Protein 7W8E (pdb70)

Nearest PDB structures (foldseek):
  7w8e-assembly1_A  TM=1.019E+00  e=3.383E-11  Pentadiplandra brazzeana
  4he7-assembly1_A  TM=9.306E-01  e=7.682E-10  Pentadiplandra brazzeana
  7w8h-assembly4_D  TM=9.254E-01  e=1.002E-09  Pentadiplandra brazzeana
  7w8h-assembly5_E  TM=9.316E-01  e=1.595E-09  Pentadiplandra brazzeana
  7w8h-assembly3_C  TM=9.196E-01  e=2.715E-09  Pentadiplandra brazzeana

B-factor: mean 18.74, std 6.33, range [10.09, 43.13]

InterPro domains:
  IPR036574 Knottin, scorpion toxin-like superfamily [G3DSA:3.30.30.10] (1-54)
  IPR036574 Knottin, scorpion toxin-like superfamily [SSF57095] (1-54)

Radius of gyration: 10.81 Å; Cα contacts (8 Å, |Δi|>4): 95; chains: 1; bounding box: 20×28×33 Å

Organism: Pentadiplandra brazzeana (NCBI:txid43545)

Secondary structure (DSSP, 8-state):
----SEEE-TT--GGGGGSTTHHHHHHHHHH--SEEEEEE-TTS-EEEEEE-S--

Structure (mmCIF, N/CA/C/O backbone):
data_7W8E
#
_entry.id   7W8E
#
_cell.length_a   51.634
_cell.length_b   51.634
_cell.length_c   60.618
_cell.angle_alpha   90.000
_cell.angle_beta   90.000
_cell.angle_gamma   120.000
#
_symmetry.space_group_name_H-M   'P 32 2 1'
#
loop_
_entity.id
_entity.type
_entity.pdbx_description
1 polymer 'Defensin-like protein'
2 non-polymer 'SODIUM ION'
3 water water
#
loop_
_atom_site.group_PDB
_atom_site.id
_atom_site.type_symbol
_atom_site.label_atom_id
_atom_site.label_alt_id
_atom_site.label_comp_id
_atom_site.label_asym_id
_atom_site.label_entity_id
_atom_site.label_seq_id
_atom_site.pdbx_PDB_ins_code
_atom_site.Cartn_x
_atom_site.Cartn_y
_atom_site.Cartn_z
_atom_site.occupancy
_atom_site.B_iso_or_equiv
_atom_site.auth_seq_id
_atom_site.auth_comp_id
_atom_site.auth_asym_id
_atom_site.auth_atom_id
_atom_site.pdbx_PDB_model_num
ATOM 1 N N . VAL A 1 6 ? -17.24265 16.77692 -26.05602 1.000 17.33068 0 VAL A N 1
ATOM 2 C CA . VAL A 1 6 ? -17.32719 15.87616 -24.91351 1.000 16.73806 0 VAL A CA 1
ATOM 3 C C . VAL A 1 6 ? -18.18659 16.52873 -23.84296 1.000 14.47286 0 VAL A C 1
ATOM 4 O O . VAL A 1 6 ? -17.96366 17.67549 -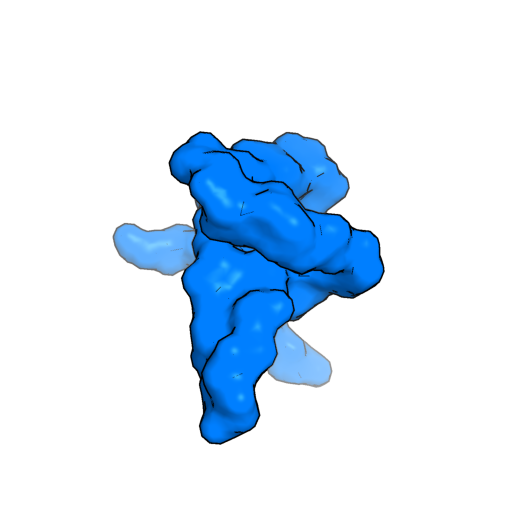23.49440 1.000 14.49259 0 VAL A O 1
ATOM 8 N N . MET A 1 7 ? -19.18827 15.80833 -23.33711 1.000 14.86838 1 MET A N 1
ATOM 9 C CA . MET A 1 7 ? -20.08250 16.39554 -22.34903 1.000 16.51203 1 MET A CA 1
ATOM 10 C C . MET A 1 7 ? -19.34077 16.72321 -21.05948 1.000 14.90071 1 MET A C 1
ATOM 11 O O . MET A 1 7 ? -18.56265 15.91126 -20.54359 1.000 16.80726 1 MET A O 1
ATOM 16 N N . ASP A 1 8 ? -19.61813 17.90915 -20.52849 1.000 14.09468 2 ASP A N 1
ATOM 17 C CA . ASP A 1 8 ? -19.17725 18.31306 -19.19706 1.000 13.52801 2 ASP A CA 1
ATOM 18 C C . ASP A 1 8 ? -20.15491 17.72850 -18.18377 1.000 14.73365 2 ASP A C 1
ATOM 19 O O . ASP A 1 8 ? -21.32076 18.13166 -18.13658 1.000 16.74979 2 ASP A O 1
ATOM 24 N N . LYS A 1 9 ? -19.69761 16.77472 -17.38104 1.000 13.34629 3 LYS A N 1
ATOM 25 C CA . LYS A 1 9 ? -20.53703 16.10887 -16.39012 1.000 14.63556 3 LYS A CA 1
ATOM 26 C C . LYS A 1 9 ? -20.23530 16.65302 -15.00071 1.000 14.34278 3 LYS A C 1
ATOM 27 O O . LYS A 1 9 ? -19.06744 16.72862 -14.60453 1.000 16.16388 3 LYS A O 1
ATOM 33 N N . CYS A 1 10 ? -21.27686 17.01520 -14.25383 1.000 14.04491 4 CYS A N 1
ATOM 34 C CA . CYS A 1 10 ? -21.06827 17.54736 -12.90775 1.000 14.76933 4 CYS A CA 1
ATOM 35 C C . CYS A 1 10 ? -20.47155 16.51280 -11.96257 1.000 14.79277 4 CYS A C 1
ATOM 36 O O . CYS A 1 10 ? -19.66592 16.85912 -11.08657 1.000 15.42583 4 CYS A O 1
ATOM 39 N N . LYS A 1 11 ? -20.87689 15.25590 -12.08545 1.000 13.87349 5 LYS A N 1
ATOM 40 C CA . LYS A 1 11 ? -20.48709 14.21651 -11.14217 1.000 13.81449 5 LYS A CA 1
ATOM 41 C C . LYS A 1 11 ? -19.46913 13.27842 -11.76249 1.000 15.54639 5 LYS A C 1
ATOM 42 O O . LYS A 1 11 ? -19.54961 12.95930 -12.95788 1.000 17.60861 5 LYS A O 1
ATOM 48 N N . LYS A 1 12 ? -18.51651 12.83622 -10.94348 1.000 14.22033 6 LYS A N 1
ATOM 49 C CA . LYS A 1 12 ? -17.54296 11.84531 -11.36638 1.000 14.47574 6 LY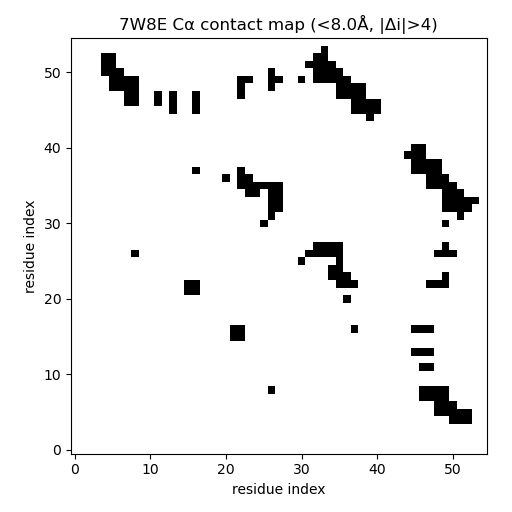S A CA 1
ATOM 50 C C . LYS A 1 12 ? -17.14997 11.00913 -10.15778 1.000 14.13292 6 LYS A C 1
ATOM 51 O O . LYS A 1 12 ? -16.75542 11.55246 -9.12039 1.000 13.10217 6 LYS A O 1
ATOM 57 N N . VAL A 1 13 ? -17.22852 9.68781 -10.30193 1.000 14.02512 7 VAL A N 1
ATOM 58 C CA . VAL A 1 13 ? -16.77269 8.79120 -9.25111 1.000 14.62983 7 VAL A CA 1
ATOM 59 C C . VAL A 1 13 ? -15.33056 9.11051 -8.88410 1.000 13.60733 7 VAL A C 1
ATOM 60 O O . VAL A 1 13 ? -14.47482 9.29960 -9.75591 1.000 14.84558 7 VAL A O 1
ATOM 64 N N . TYR A 1 14 ? -15.03674 9.14041 -7.58702 1.000 12.94912 8 TYR A N 1
ATOM 65 C CA . TYR A 1 14 ? -13.65790 9.23327 -7.12623 1.000 13.89254 8 TYR A CA 1
ATOM 66 C C . TYR A 1 14 ? -12.98791 7.88951 -7.37135 1.000 15.97271 8 TYR A C 1
ATOM 67 O O . TYR A 1 14 ? -13.27036 6.90937 -6.66902 1.000 15.31339 8 TYR A O 1
ATOM 76 N N . GLU A 1 15 ? -12.10891 7.83928 -8.37957 1.000 18.05916 9 GLU A N 1
ATOM 77 C CA . GLU A 1 15 ? -11.52542 6.57288 -8.80175 1.000 21.23039 9 GLU A CA 1
ATOM 78 C C . GLU A 1 15 ? -10.69800 5.96484 -7.67892 1.000 18.24324 9 GLU A C 1
ATOM 79 O O . GLU A 1 15 ? -9.85422 6.63566 -7.07483 1.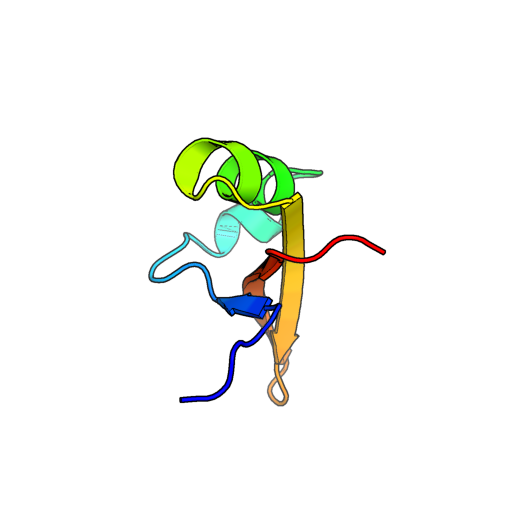000 19.14876 9 GLU A O 1
ATOM 85 N N . ASN A 1 16 ? -10.93502 4.68209 -7.40700 1.000 21.39548 10 ASN A N 1
ATOM 86 C CA . ASN A 1 16 ? -10.14820 3.91393 -6.44699 1.000 22.65562 10 ASN A CA 1
ATOM 87 C C . ASN A 1 16 ? -10.30736 4.40110 -5.01120 1.000 21.57404 10 ASN A C 1
ATOM 88 O O . ASN A 1 16 ? -9.45033 4.13893 -4.16673 1.000 24.48722 10 ASN A O 1
ATOM 93 N N . TYR A 1 17 ? -11.38819 5.10134 -4.70660 1.000 19.08828 11 TYR A N 1
ATOM 94 C CA . TYR A 1 17 ? -11.59417 5.55166 -3.34237 1.000 17.63395 11 TYR A CA 1
ATOM 95 C C . TYR A 1 17 ? -11.87102 4.36351 -2.42496 1.000 17.54043 11 TYR A C 1
ATOM 96 O O . TYR A 1 17 ? -12.62029 3.45611 -2.79457 1.000 19.18108 11 TYR A O 1
ATOM 113 N N . PRO A 1 18 ? -11.30933 4.35402 -1.21784 1.000 19.27809 12 PRO A N 1
ATOM 114 C CA . PRO A 1 18 ? -11.62123 3.26679 -0.27822 1.000 20.25794 12 PRO A CA 1
ATOM 115 C C . PRO A 1 18 ? -13.05114 3.37539 0.23100 1.000 19.73464 12 PRO A C 1
ATOM 116 O O . PRO A 1 18 ? -13.37859 4.25923 1.03218 1.000 18.72596 12 PRO A O 1
ATOM 120 N N . VAL A 1 19 ? -13.91297 2.47975 -0.25161 1.000 23.24852 13 VAL A N 1
ATOM 121 C CA . VAL A 1 19 ? -15.33691 2.54577 0.05768 1.000 23.28936 13 VAL A CA 1
ATOM 122 C C . VAL A 1 19 ? -15.59582 2.50114 1.55806 1.000 20.16318 13 VAL A C 1
ATOM 123 O O . VAL A 1 19 ? -16.63116 2.99129 2.02716 1.000 19.50017 13 VAL A O 1
ATOM 127 N N . SER A 1 20 ? -14.68339 1.91043 2.33297 1.000 20.71993 14 SER A N 1
ATOM 128 C CA . SER A 1 20 ? -14.86938 1.88279 3.78182 1.000 20.43564 14 SER A CA 1
ATOM 129 C C . SER A 1 20 ? -15.04388 3.28316 4.35325 1.000 19.53418 14 SER A C 1
ATOM 130 O O . SER A 1 20 ? -15.71346 3.45887 5.37812 1.000 20.62934 14 SER A O 1
ATOM 137 N N . LYS A 1 21 ? -14.45880 4.29180 3.70391 1.000 17.39753 15 LYS A N 1
ATOM 138 C 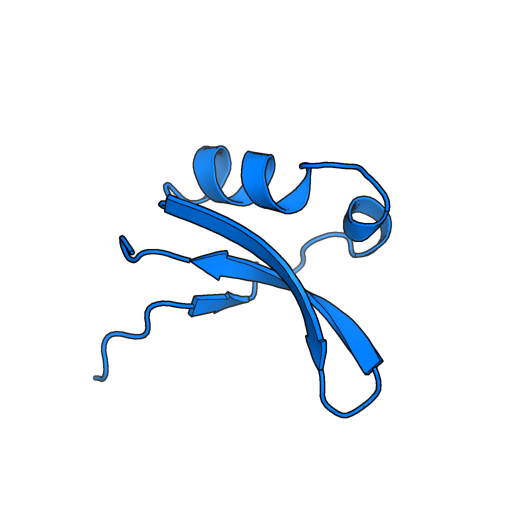CA . LYS A 1 21 ? -14.57539 5.66465 4.18464 1.000 17.18828 15 LYS A CA 1
ATOM 139 C C . LYS A 1 21 ? -15.97254 6.23635 3.98706 1.000 15.04713 15 LYS A C 1
ATOM 140 O O . LYS A 1 21 ? -16.28562 7.27827 4.56983 1.000 16.12433 15 LYS A O 1
ATOM 159 N N . CYS A 1 22 ? -16.83635 5.56623 3.21847 1.000 16.40314 16 CYS A N 1
ATOM 160 C CA . CYS A 1 22 ? -18.21409 6.02567 3.10833 1.000 15.69397 16 CYS A CA 1
ATOM 161 C C . CYS A 1 22 ? -18.94643 5.91924 4.43556 1.000 16.80878 16 CYS A C 1
ATOM 162 O O . CYS A 1 22 ? -19.99180 6.54844 4.59708 1.000 17.56505 16 CYS A O 1
ATOM 170 N N . GLN A 1 23 ? -18.39863 5.15990 5.38893 1.000 16.76765 17 GLN A N 1
ATOM 171 C CA . GLN A 1 23 ? -18.97036 5.03171 6.72316 1.000 17.23944 17 GLN A CA 1
ATOM 172 C C . GLN A 1 23 ? -18.68815 6.24188 7.59948 1.000 16.83462 17 GLN A C 1
ATOM 173 O O . GLN A 1 23 ? -19.29575 6.36801 8.66910 1.000 16.16766 17 GLN A 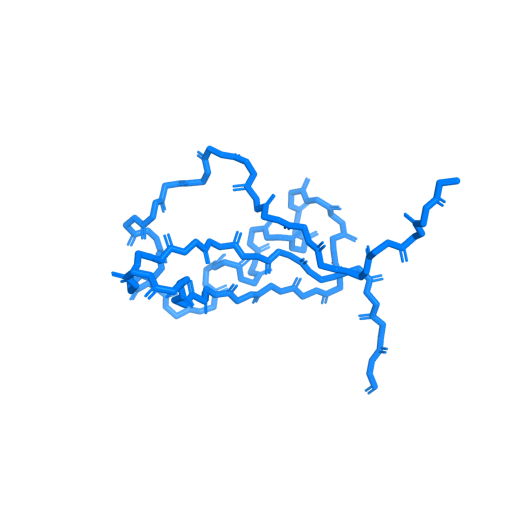O 1
ATOM 187 N N . LEU A 1 24 ? -17.78903 7.13779 7.17247 1.000 15.04012 18 LEU A N 1
ATOM 188 C CA . LEU A 1 24 ? -17.35065 8.27050 7.97395 1.000 15.30184 18 LEU A CA 1
ATOM 189 C C . LEU A 1 24 ? -18.06751 9.54339 7.53464 1.000 15.28124 18 LEU A C 1
ATOM 190 O O . LEU A 1 24 ? -18.04106 9.91096 6.35013 1.000 14.88388 18 LEU A O 1
ATOM 206 N N . ALA A 1 25 ? -18.70186 10.21753 8.48391 1.000 14.46338 19 ALA A N 1
ATOM 207 C CA . ALA A 1 25 ? -19.43710 11.43347 8.17826 1.000 14.58649 19 ALA A CA 1
ATOM 208 C C . ALA A 1 25 ? -18.52096 12.44712 7.50716 1.000 14.42244 19 ALA A C 1
ATOM 209 O O . ALA A 1 25 ? -17.42423 12.73021 7.98667 1.000 14.78082 19 ALA A O 1
ATOM 216 N N . ASN A 1 26 ? -18.98620 12.99301 6.39080 1.000 13.64238 20 ASN A N 1
ATOM 217 C CA . ASN A 1 26 ? -18.33875 14.07607 5.65318 1.000 15.01896 20 ASN A CA 1
ATOM 218 C C . ASN A 1 26 ? -17.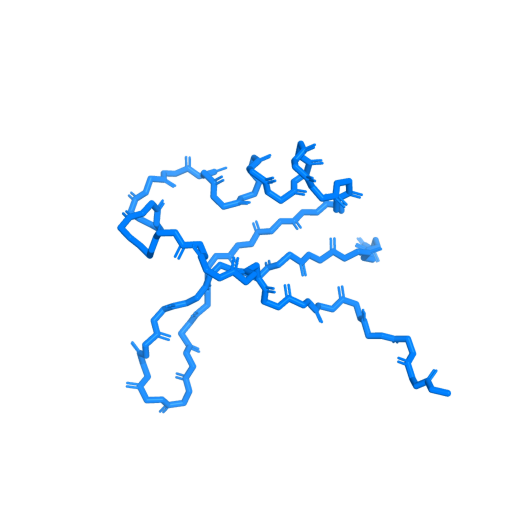05017 13.66573 4.96530 1.000 13.88316 20 ASN A C 1
ATOM 219 O O . ASN A 1 26 ? -16.39432 14.52588 4.37746 1.000 13.40714 20 ASN A O 1
ATOM 230 N N . GLN A 1 27 ? -16.65023 12.39620 5.00926 1.000 12.30467 21 GLN A N 1
ATOM 231 C CA . GLN A 1 27 ? -15.31890 12.03686 4.54245 1.000 13.26352 21 GLN A CA 1
ATOM 232 C C . GLN A 1 27 ? -15.20826 12.09057 3.02147 1.000 13.40322 21 GLN A C 1
ATOM 233 O O . GLN A 1 27 ? -14.22027 12.61575 2.48769 1.000 12.27599 21 GLN A O 1
ATOM 247 N N . CYS A 1 28 ? -16.18713 11.54556 2.29978 1.000 11.34882 22 CYS A N 1
ATOM 248 C CA . CYS A 1 28 ? -16.16491 11.65077 0.84201 1.000 11.26878 22 CYS A CA 1
ATOM 249 C C . CYS A 1 28 ? -16.20685 13.10990 0.40788 1.000 11.59008 22 CYS A C 1
ATOM 250 O O . CYS A 1 28 ? -15.46619 13.51361 -0.49724 1.000 11.85712 22 CYS A O 1
ATOM 257 N N . ASN A 1 29 ? -17.04005 13.92113 1.05334 1.000 12.02677 23 ASN A N 1
ATOM 258 C CA . ASN A 1 29 ? -17.08880 15.34869 0.74921 1.000 10.97105 23 ASN A CA 1
ATOM 259 C C . ASN A 1 29 ? -15.72952 16.00807 0.98072 1.000 11.74998 23 ASN A C 1
ATOM 260 O O . ASN A 1 29 ? -15.20320 16.72282 0.11007 1.000 11.42024 23 ASN A O 1
ATOM 265 N N . TYR A 1 30 ? -15.13093 15.74963 2.13748 1.000 11.29751 24 TYR A N 1
ATOM 266 C CA . TYR A 1 30 ? -13.83562 16.32893 2.46596 1.000 12.00458 24 TYR A CA 1
ATOM 267 C C . TYR A 1 30 ? -12.78858 15.94409 1.43136 1.000 11.92302 24 TYR A C 1
ATOM 268 O O . TYR A 1 30 ? -12.07080 16.80355 0.90810 1.000 12.04317 24 TYR A O 1
ATOM 277 N N . ASP A 1 31 ? -12.67018 14.65317 1.13007 1.000 11.86211 25 ASP A N 1
ATOM 278 C CA . ASP A 1 31 ? -11.64259 14.17499 0.21271 1.000 12.14509 25 ASP A CA 1
ATOM 279 C C . ASP A 1 31 ? -11.88422 14.66926 -1.21448 1.000 12.24945 25 ASP A C 1
ATOM 280 O O . ASP A 1 31 ? -10.93070 14.99992 -1.92946 1.000 12.70497 25 ASP A O 1
ATOM 285 N N . CYS A 1 32 ? -13.14335 14.71825 -1.65634 1.000 11.54613 26 CYS A N 1
ATOM 286 C CA . CYS A 1 32 ? -13.44345 15.26897 -2.97489 1.000 11.77599 26 CYS A CA 1
ATOM 287 C C . CYS A 1 32 ? -12.99400 16.71715 -3.07608 1.000 11.30736 26 CYS A C 1
ATOM 288 O O . CYS A 1 32 ? -12.38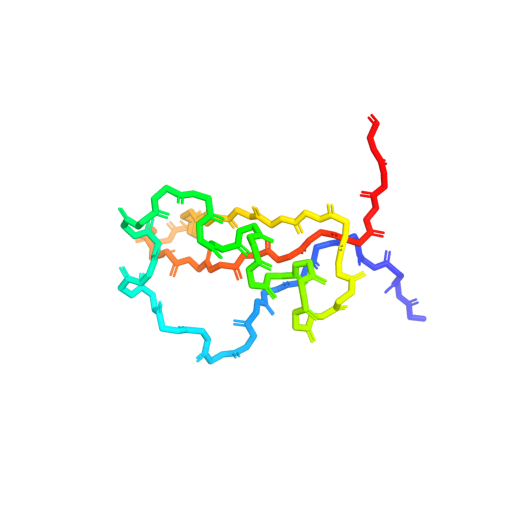209 17.11399 -4.07006 1.000 11.07034 26 CYS A O 1
ATOM 291 N N . LYS A 1 33 ? -13.33397 17.52838 -2.07569 1.000 11.16504 27 LYS A N 1
ATOM 292 C CA . LYS A 1 33 ? -13.01000 18.94814 -2.13359 1.000 11.58469 27 LYS A CA 1
ATOM 293 C C . LYS A 1 33 ? -11.50539 19.15417 -2.06800 1.000 12.63367 27 LYS A C 1
ATOM 294 O O . LYS A 1 33 ? -10.93020 19.85452 -2.91306 1.000 12.97896 27 LYS A O 1
ATOM 300 N N . LEU A 1 34 ? -10.82804 18.49257 -1.12965 1.000 12.42813 28 LEU A N 1
ATOM 301 C CA . LEU A 1 34 ? -9.38606 18.70750 -0.97749 1.000 14.54290 28 LEU A CA 1
ATOM 302 C C . LEU A 1 34 ? -8.59978 18.06048 -2.10820 1.000 14.61519 28 LEU A C 1
ATOM 303 O O . LEU A 1 34 ? -7.69824 18.68605 -2.69254 1.000 15.98951 28 LEU A O 1
ATOM 308 N N . ASP A 1 35 ? -8.87732 16.78429 -2.39712 1.000 13.29985 29 ASP A N 1
ATOM 309 C CA . ASP A 1 35 ? -8.03623 16.03239 -3.32830 1.000 13.94900 29 ASP A CA 1
ATOM 310 C C . ASP A 1 35 ? -8.33613 16.34502 -4.78050 1.000 13.72018 29 ASP A C 1
ATOM 311 O O . ASP A 1 35 ? -7.43702 16.23686 -5.62195 1.000 16.09010 29 ASP A O 1
ATOM 316 N N . LYS A 1 36 ? -9.57014 16.71152 -5.10175 1.000 12.74387 30 LYS A N 1
ATOM 317 C CA . LYS A 1 36 ? -9.98161 16.87775 -6.48591 1.000 13.36528 30 LYS A CA 1
ATOM 318 C C . LYS A 1 36 ? -10.41258 18.29413 -6.80696 1.000 12.67430 30 LYS A C 1
ATOM 319 O O . LYS A 1 36 ? -10.82806 18.55513 -7.94454 1.000 14.33779 30 LYS A O 1
ATOM 325 N N . HIS A 1 37 ? -10.34492 19.22038 -5.85260 1.000 12.46861 31 HIS A N 1
ATOM 326 C CA . HIS A 1 37 ? -10.88027 20.56037 -6.06591 1.000 13.27045 31 HIS A CA 1
ATOM 327 C C . HIS A 1 37 ? -12.36366 20.54401 -6.43599 1.000 13.72859 31 HIS A C 1
ATOM 328 O O . HIS A 1 37 ? -12.87514 21.46268 -7.09761 1.000 14.20853 31 HIS A O 1
ATOM 335 N N . ALA A 1 38 ? -13.09529 19.51716 -5.98718 1.000 11.92181 32 ALA A N 1
ATOM 336 C CA . ALA A 1 38 ? -14.51955 19.46282 -6.26148 1.000 12.38421 32 ALA A CA 1
ATOM 337 C C . ALA A 1 38 ? -15.26495 20.47592 -5.39938 1.000 11.29485 32 ALA A C 1
ATOM 338 O O . ALA A 1 38 ? -14.74893 20.97906 -4.39657 1.000 12.74112 32 ALA A O 1
ATOM 340 N N . ARG A 1 39 ? -16.49459 20.77136 -5.79136 1.000 11.89987 33 ARG A N 1
ATOM 341 C CA . ARG A 1 39 ? -17.36190 21.58463 -4.95120 1.000 12.43313 33 ARG A CA 1
ATOM 342 C C . ARG A 1 39 ? -17.93424 20.81023 -3.77100 1.000 13.25447 33 ARG A C 1
ATOM 343 O O . ARG A 1 39 ? -18.25523 21.40926 -2.73748 1.000 13.92603 33 ARG A O 1
ATOM 351 N N . SER A 1 40 ? -18.10016 19.49818 -3.91451 1.000 12.18855 34 SER A N 1
ATOM 352 C CA . SER A 1 40 ? -18.68755 18.66874 -2.86523 1.000 11.70411 34 SER A CA 1
ATOM 353 C C . SER A 1 40 ? -18.47725 17.22030 -3.26273 1.000 11.65221 34 SER A C 1
ATOM 354 O O . SER A 1 40 ? -18.00234 16.91050 -4.35751 1.000 11.71975 34 SER A O 1
ATOM 357 N N . GLY A 1 41 ? -18.86513 16.32518 -2.36433 1.000 11.94606 35 GLY A N 1
ATOM 358 C CA . GLY A 1 41 ? -18.94169 14.91787 -2.69555 1.000 11.96160 35 GLY A CA 1
ATOM 359 C C . GLY A 1 41 ? -19.79234 14.19706 -1.67896 1.000 12.04660 35 GLY A C 1
ATOM 360 O O . GLY A 1 41 ? -19.96019 14.67112 -0.55053 1.000 13.46816 35 GLY A O 1
ATOM 361 N N . GLU A 1 42 ? -20.38551 13.08825 -2.10965 1.000 12.19033 36 GLU A N 1
ATOM 362 C CA . GLU A 1 42 ? -21.07732 12.20164 -1.18708 1.000 13.30525 36 GLU A CA 1
ATOM 363 C C . GLU A 1 42 ? -20.98256 10.79746 -1.73873 1.000 12.07069 36 GLU A C 1
ATOM 364 O O . GLU A 1 42 ? -20.70584 10.59422 -2.91955 1.000 12.63095 36 GLU A O 1
ATOM 370 N N . CYS A 1 43 ? -21.22760 9.81600 -0.87604 1.000 13.29917 37 CYS A N 1
ATOM 371 C CA . CYS A 1 43 ? -21.34524 8.44809 -1.36834 1.000 12.61499 37 CYS A CA 1
ATOM 372 C C . CYS A 1 43 ? -22.75845 8.16768 -1.86470 1.000 12.10032 37 CYS A C 1
ATOM 373 O O . CYS A 1 43 ? -23.74904 8.69592 -1.34208 1.000 12.94898 37 CYS A O 1
ATOM 376 N N . PHE A 1 44 ? -22.83485 7.35455 -2.91415 1.000 12.45632 38 PHE A N 1
ATOM 377 C CA . PHE A 1 44 ? -24.08726 6.97336 -3.54311 1.000 12.45192 38 PHE A CA 1
ATOM 378 C C . PHE A 1 44 ? -24.10822 5.47010 -3.74803 1.000 12.79068 38 PHE A C 1
ATOM 379 O O . PHE A 1 44 ? -23.08110 4.85226 -4.03736 1.000 14.22161 38 PHE A O 1
ATOM 387 N N . TYR A 1 45 ? -25.30511 4.90239 -3.62333 1.000 12.34727 39 TYR A N 1
ATOM 388 C CA . TYR A 1 45 ? -25.52803 3.51447 -4.01422 1.000 13.89418 39 TYR A CA 1
ATOM 389 C C . TYR A 1 45 ? -25.78876 3.43844 -5.51183 1.000 13.86651 39 TYR A C 1
ATOM 390 O O . TYR A 1 45 ? -26.62269 4.17941 -6.03580 1.000 15.75961 39 TYR A O 1
ATOM 399 N N . ASP A 1 46 ? -25.10779 2.52009 -6.19243 1.000 15.01580 40 ASP A N 1
ATOM 400 C CA . ASP A 1 46 ? -25.37230 2.30757 -7.61174 1.000 16.91949 40 ASP A CA 1
ATOM 401 C C . ASP A 1 46 ? -26.57279 1.37359 -7.75123 1.000 18.93419 40 ASP A C 1
ATOM 402 O O . ASP A 1 46 ? -27.24418 1.04623 -6.77020 1.000 17.62727 40 ASP A O 1
ATOM 407 N N . GLU A 1 47 ? -26.85469 0.92130 -8.97932 1.000 19.93729 41 GLU A N 1
ATOM 408 C CA . GLU A 1 47 ? -28.05416 0.13326 -9.23592 1.000 22.43427 41 GLU A CA 1
ATOM 409 C C . GLU A 1 47 ? -28.01639 -1.23420 -8.56799 1.000 19.74629 41 GLU A C 1
ATOM 410 O O . GLU A 1 47 ? -29.07514 -1.85147 -8.39790 1.000 22.78333 41 GLU A O 1
ATOM 416 N N . LYS A 1 48 ? -26.83706 -1.71767 -8.18765 1.000 18.89853 42 LYS A N 1
ATOM 417 C CA . LYS A 1 48 ? -26.70740 -2.96195 -7.44110 1.000 19.91585 42 LYS A CA 1
ATOM 418 C C . LYS A 1 48 ? -26.51080 -2.72436 -5.95186 1.000 17.65571 42 LYS A C 1
ATOM 419 O O . LYS A 1 48 ? -26.25090 -3.67353 -5.20770 1.000 17.55752 42 LYS A O 1
ATOM 425 N N . ALA A 1 49 ? -26.63116 -1.47327 -5.50519 1.000 15.24548 43 ALA A N 1
ATOM 426 C CA . ALA A 1 49 ? -26.43631 -1.07498 -4.11248 1.000 14.22546 43 ALA A CA 1
ATOM 427 C C . ALA A 1 49 ? -24.98165 -1.11886 -3.67272 1.000 13.52940 43 ALA A C 1
ATOM 428 O O . ALA A 1 49 ? -24.69748 -1.18136 -2.47301 1.000 15.51389 43 ALA A O 1
ATOM 430 N N . ASN A 1 50 ? -24.03350 -1.06652 -4.60204 1.000 15.18105 44 ASN A N 1
ATOM 431 C CA . ASN A 1 50 ? -22.64707 -0.89585 -4.20957 1.000 16.28542 44 ASN A CA 1
ATOM 432 C C . ASN A 1 50 ? -22.34644 0.59235 -4.05926 1.000 15.65187 44 ASN A C 1
ATOM 433 O O . ASN A 1 50 ? -22.78498 1.41574 -4.86689 1.000 15.98795 44 ASN A O 1
ATOM 438 N N . LEU A 1 51 ? -21.64987 0.92841 -2.98751 1.000 14.71081 45 LEU A N 1
ATOM 439 C CA . LEU A 1 51 ? -21.36702 2.32382 -2.66638 1.000 15.55526 45 LEU A CA 1
ATOM 440 C C . LEU A 1 51 ? -20.14760 2.82961 -3.42061 1.000 15.88986 45 LEU A C 1
ATOM 441 O O . LEU A 1 51 ? -19.14856 2.12055 -3.58528 1.000 17.93647 45 LEU A O 1
ATOM 446 N N . GLN A 1 52 ? -20.22410 4.08976 -3.85148 1.000 14.72866 46 GLN A N 1
ATOM 447 C CA . GLN A 1 52 ? -19.09002 4.78862 -4.43958 1.000 15.57145 46 GLN A CA 1
ATOM 448 C C . GLN A 1 52 ? -19.09723 6.21410 -3.91602 1.000 13.88993 46 GLN A C 1
ATOM 449 O O . GLN A 1 52 ? -20.15845 6.80831 -3.71779 1.000 13.87290 46 GLN A O 1
ATOM 455 N N . CYS A 1 53 ? -17.89987 6.75173 -3.71190 1.000 13.78607 47 CYS A N 1
ATOM 456 C CA . CYS A 1 53 ? -17.74828 8.17359 -3.41254 1.000 12.17648 47 CYS A CA 1
ATOM 457 C C . CYS A 1 53 ? -17.75714 8.95499 -4.72321 1.000 13.05815 47 CYS A C 1
ATOM 458 O O . CYS A 1 53 ? -16.96417 8.66189 -5.62889 1.000 13.51005 47 CYS A O 1
ATOM 461 N N . ILE A 1 54 ? -18.68902 9.89433 -4.85422 1.000 12.10021 48 ILE A N 1
ATOM 462 C CA . ILE A 1 54 ? -18.88785 10.62639 -6.10190 1.000 12.84979 48 ILE A CA 1
ATOM 463 C C . ILE A 1 54 ? -18.67926 12.10551 -5.84712 1.000 12.13194 48 ILE A C 1
ATOM 464 O O . ILE A 1 54 ? -19.38518 12.71981 -5.03511 1.000 12.58242 48 ILE A O 1
ATOM 469 N N . CYS A 1 55 ? -17.71975 12.68247 -6.55339 1.000 10.98726 49 CYS A N 1
ATOM 470 C CA . CYS A 1 55 ? -17.45316 14.10329 -6.41828 1.000 11.83353 49 CYS A CA 1
ATOM 471 C C . CYS A 1 55 ? -18.33201 14.89180 -7.36988 1.000 12.06664 49 CYS A C 1
ATOM 472 O O . CYS A 1 55 ? -18.72540 14.41106 -8.43580 1.000 12.62203 49 CYS A O 1
ATOM 475 N N . ASP A 1 56 ? -18.62673 16.12489 -6.98398 1.000 11.49507 50 ASP A N 1
ATOM 476 C CA . ASP A 1 56 ? -19.47853 17.01328 -7.74976 1.000 11.82640 50 ASP A CA 1
ATOM 477 C C . ASP A 1 56 ? -18.72365 18.31078 -7.99480 1.000 12.30186 50 ASP A C 1
ATOM 478 O O . ASP A 1 56 ? -18.22031 18.94012 -7.05485 1.000 12.44807 50 ASP A O 1
ATOM 483 N N . TYR A 1 57 ? -18.64281 18.70075 -9.26188 1.000 11.56812 51 TYR A N 1
ATOM 484 C CA . TYR A 1 57 ? -17.87914 19.85676 -9.70318 1.000 11.79846 51 TYR A CA 1
ATOM 485 C C . TYR A 1 57 ? -18.77050 21.03882 -10.04374 1.000 13.60094 51 TYR A C 1
ATOM 486 O O . TYR A 1 57 ? -18.27746 22.06068 -10.53532 1.000 14.33599 51 TYR A O 1
ATOM 495 N N . CYS A 1 58 ? -20.05416 20.94529 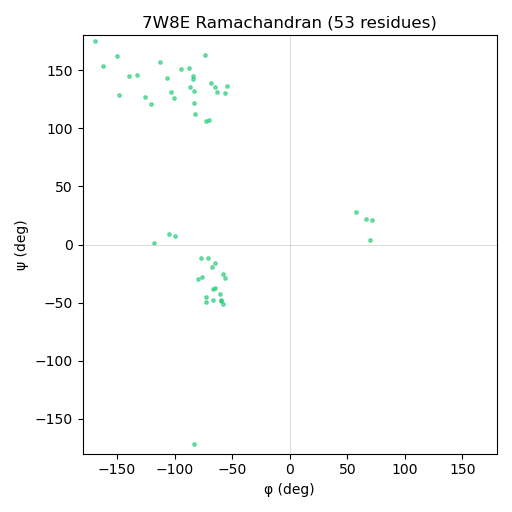-9.73790 1.000 12.94394 52 CYS A N 1
ATOM 496 C CA . CYS A 1 58 ? -21.02391 21.99275 -10.01852 1.000 13.96016 52 CYS A CA 1
ATOM 497 C C . CYS A 1 58 ? -21.55528 22.61822 -8.73567 1.000 15.44233 52 CYS A C 1
ATOM 498 O O . CYS A 1 58 ? -21.51644 22.01611 -7.65853 1.000 16.92333 52 CYS A O 1
ATOM 501 N N . GLU A 1 59 ? -22.05319 23.84701 -8.87627 1.000 16.54004 53 GLU A N 1
ATOM 502 C CA . GLU A 1 59 ? -22.74942 24.56708 -7.81808 1.000 19.31531 53 GLU A CA 1
ATOM 503 C C . GLU A 1 59 ? -24.25232 24.35780 -7.95682 1.000 21.04424 53 GLU A C 1
ATOM 504 O O . GLU A 1 59 ? -24.76994 24.18662 -9.06344 1.000 20.35042 53 GLU A O 1
ATOM 510 N N . TYR A 1 60 ? -24.95505 24.40620 -6.82468 1.000 22.27015 54 TYR A N 1
ATOM 511 C CA . TYR A 1 60 ? -26.40155 24.19769 -6.78213 1.000 25.10411 54 TYR A CA 1
ATOM 512 C C . TYR A 1 60 ? -27.12593 25.40997 -6.19431 1.000 29.82679 54 TYR A C 1
ATOM 513 O O . TYR A 1 60 ? -27.23460 25.54674 -4.97609 1.000 34.49089 54 TYR A O 1
#

Foldseek 3Di:
DDDDFKDFPPPDDQVCLVPPQRLQVCLCVVVVAPGWHWDQDPVGDITIMTGRDDD

Sequence (55 aa):
VMDKCKKVYENYPVSKCQLANQCNYDCKLDKHARSGECFYDEKANLQCICDYCEY

Solvent-accessible surface area: 4452 Å² total; per-residue (Å²): 203,148,132,128,45,90,143,61,35,129,140,25,68,78,79,78,26,144,99,102,87,48,5,26,116,17,0,97,108,80,78,167,8,133,40,1,98,36,82,159,53,181,141,66,81,45,65,2,25,0,2,82,37,130,203